Protein AF-A0A223ATK2-F1 (afdb_monomer)

Sequence (113 aa):
MYKTISSKFKIFIIVIILIISLIAIKKMIVDPLPVRDIKMNTVYICGSGTEYPDDDQSRYYIEFKDDKTYILMHDDTRRKEENYDEDGDGSRPIIDIYFGKYEEKMAIVYLDQ

Nearest PDB structures (foldseek):
  7oxx-assembly1_A  TM=5.325E-01  e=2.098E+00  Homo sapiens
  2z4h-assembly1_A  TM=6.680E-01  e=5.473E+00  Escherichia coli

Organism: NCBI:txid86332

Solvent-accessible surface area (backbone atoms only — not comparable to full-atom values): 7020 Å² total; per-residue (Å²): 135,87,78,80,76,52,70,69,59,54,52,52,52,52,52,51,52,51,55,54,49,53,51,51,53,51,46,65,72,65,48,72,72,80,83,87,73,90,58,66,78,39,79,44,78,43,24,94,66,97,52,64,54,55,85,54,39,41,37,36,38,39,29,40,40,92,86,40,33,34,42,40,35,41,39,43,61,42,41,54,75,78,72,40,37,75,84,71,75,73,50,65,75,43,75,49,79,45,79,50,74,65,78,93,74,93,75,89,78,82,76,87,128

Foldseek 3Di:
DPPPDDPVNVVVVVVVVVVVVVVVVCCVVQWDDPDPDDDAQDKDKDFPDNTRDDQQGWIWIKHQHPVQKMKIKIFNQSHDPCPACPVVPRGDGDIDIDIGGDDDDDDDDDDDD

Radius of gyration: 23.1 Å; Cα contacts (8 Å, |Δi|>4): 132; chains: 1; bounding box: 60×47×60 Å

pLDDT: mean 81.37, std 12.26, range [41.0, 97.31]

Structure (mmCIF, N/CA/C/O backbone):
data_AF-A0A223ATK2-F1
#
_entry.id   AF-A0A223ATK2-F1
#
loop_
_atom_site.group_PDB
_atom_site.id
_atom_site.type_symbol
_atom_site.label_atom_id
_atom_site.label_alt_id
_atom_site.label_comp_id
_atom_site.label_asym_id
_atom_site.label_entity_id
_atom_site.label_seq_id
_atom_site.pdbx_PDB_ins_code
_atom_site.Cartn_x
_atom_site.Cartn_y
_atom_site.Cartn_z
_atom_site.occupancy
_atom_site.B_iso_or_equiv
_atom_site.auth_seq_id
_atom_site.auth_comp_id
_atom_site.auth_asym_id
_atom_site.auth_atom_id
_atom_site.pdbx_PDB_model_num
ATOM 1 N N . MET A 1 1 ? -34.879 -8.264 44.038 1.00 41.00 1 MET A N 1
ATOM 2 C CA . MET A 1 1 ? -35.087 -6.804 44.168 1.00 41.00 1 MET A CA 1
ATOM 3 C C . MET A 1 1 ? -34.369 -6.127 43.002 1.00 41.00 1 MET A C 1
ATOM 5 O O . MET A 1 1 ? -33.147 -6.066 43.019 1.00 41.00 1 MET A O 1
ATOM 9 N N . TYR A 1 2 ? -35.080 -5.746 41.934 1.00 57.56 2 TYR A N 1
ATOM 10 C CA . TYR A 1 2 ? -34.441 -5.132 40.761 1.00 57.56 2 TYR A CA 1
ATOM 11 C C . TYR A 1 2 ? -34.143 -3.668 41.091 1.00 57.56 2 TYR A C 1
ATOM 13 O O . TYR A 1 2 ? -35.057 -2.878 41.316 1.00 57.56 2 TYR A O 1
ATOM 21 N N . LYS A 1 3 ? -32.862 -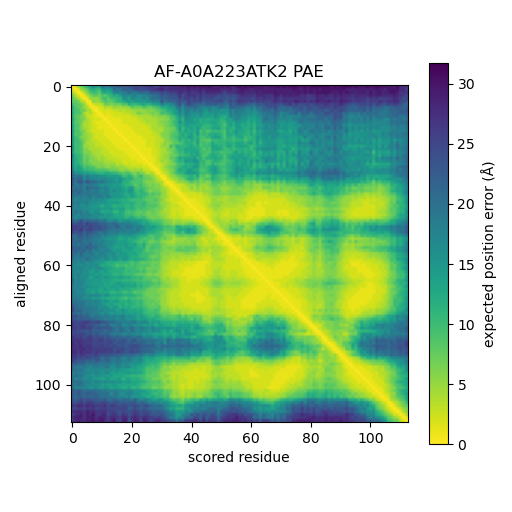3.323 41.224 1.00 59.59 3 LYS A N 1
ATOM 22 C CA . LYS A 1 3 ? -32.433 -1.981 41.622 1.00 59.59 3 LYS A CA 1
ATOM 23 C C . LYS A 1 3 ? -32.627 -1.049 40.424 1.00 59.59 3 LYS A C 1
ATOM 25 O O . LYS A 1 3 ? -31.927 -1.177 39.423 1.00 59.59 3 LYS A O 1
ATOM 30 N N . THR A 1 4 ? -33.605 -0.149 40.495 1.00 65.19 4 THR A N 1
ATOM 31 C CA . THR A 1 4 ? -33.908 0.790 39.409 1.00 65.19 4 THR A CA 1
ATOM 32 C C . THR A 1 4 ? -32.735 1.750 39.236 1.00 65.19 4 THR A C 1
ATOM 34 O O . THR A 1 4 ? -32.492 2.620 40.071 1.00 65.19 4 THR A O 1
ATOM 37 N N . ILE A 1 5 ? -31.963 1.558 38.169 1.00 65.38 5 ILE A N 1
ATOM 38 C CA . ILE A 1 5 ? -30.818 2.409 37.837 1.00 65.38 5 ILE A CA 1
ATOM 39 C C . ILE A 1 5 ? -31.330 3.831 37.584 1.00 65.38 5 ILE A C 1
ATOM 41 O O . ILE A 1 5 ? -32.250 4.028 36.783 1.00 65.38 5 ILE A O 1
ATOM 45 N N . SER A 1 6 ? -30.741 4.813 38.272 1.00 71.94 6 SER A N 1
ATOM 46 C CA . SER A 1 6 ? -31.131 6.220 38.148 1.00 71.94 6 SER A CA 1
ATOM 47 C C . SER A 1 6 ? -30.970 6.697 36.699 1.00 71.94 6 SER A C 1
ATOM 49 O O . SER A 1 6 ? -30.020 6.320 36.011 1.00 71.94 6 SER A O 1
ATOM 51 N N . SER A 1 7 ? -31.896 7.536 36.224 1.00 72.88 7 SER A N 1
ATOM 52 C CA . SER A 1 7 ? -31.896 8.040 34.840 1.00 72.88 7 SER A CA 1
ATOM 53 C C . SER A 1 7 ? -30.567 8.714 34.460 1.00 72.88 7 SER A C 1
ATOM 55 O O . SER A 1 7 ? -30.036 8.490 33.376 1.00 72.88 7 SER A O 1
ATOM 57 N N . LYS A 1 8 ? -29.947 9.436 35.405 1.00 75.75 8 LYS A N 1
ATOM 58 C CA . LYS A 1 8 ? -28.627 10.064 35.224 1.00 75.75 8 LYS A CA 1
ATOM 59 C C . LYS A 1 8 ? -27.515 9.037 34.995 1.00 75.75 8 LYS A C 1
ATOM 61 O O . LYS A 1 8 ? -26.626 9.263 34.184 1.00 75.75 8 LYS A O 1
ATOM 66 N N . PHE A 1 9 ? -27.591 7.892 35.672 1.00 80.31 9 PHE A N 1
ATOM 67 C CA . PHE A 1 9 ? -26.636 6.798 35.508 1.00 80.31 9 PHE A CA 1
ATOM 68 C C . PHE A 1 9 ? -26.799 6.098 34.150 1.00 80.31 9 PHE A C 1
ATOM 70 O O . PHE A 1 9 ? -25.810 5.725 33.528 1.00 80.31 9 PHE A O 1
ATOM 77 N N . LYS A 1 10 ? -28.037 5.975 33.647 1.00 83.75 10 LYS A N 1
ATOM 78 C CA . LYS A 1 10 ? -28.297 5.470 32.287 1.00 83.75 10 LYS A CA 1
ATOM 79 C C . LYS A 1 10 ? -27.711 6.399 31.222 1.00 83.75 10 LYS A C 1
ATOM 81 O O . LYS A 1 10 ? -27.050 5.920 30.309 1.00 83.75 10 LYS A O 1
ATOM 86 N N . ILE A 1 11 ? -27.902 7.712 31.373 1.00 87.56 11 ILE A N 1
ATOM 87 C CA . ILE A 1 11 ? -27.325 8.722 30.470 1.00 87.56 11 ILE A CA 1
ATOM 88 C C . ILE A 1 11 ? -25.793 8.645 30.487 1.00 87.56 11 ILE A C 1
ATOM 90 O O . ILE A 1 11 ? -25.172 8.649 29.430 1.00 87.56 11 ILE A O 1
ATOM 94 N N . PHE A 1 12 ? -25.184 8.499 31.665 1.00 89.31 12 PHE A N 1
ATOM 95 C CA . PHE A 1 12 ? -23.733 8.355 31.793 1.00 89.31 12 PHE A CA 1
ATOM 96 C C . PHE A 1 12 ? -23.186 7.127 31.044 1.00 89.31 12 PHE A C 1
ATOM 98 O O . PHE A 1 12 ? -22.212 7.242 30.304 1.00 89.31 12 PHE A O 1
ATOM 105 N N . ILE A 1 13 ? -23.851 5.972 31.163 1.00 90.19 13 ILE A N 1
ATOM 106 C CA . ILE A 1 13 ? -23.480 4.756 30.421 1.00 90.19 13 ILE A CA 1
ATOM 107 C C . ILE A 1 13 ? -23.600 4.976 28.906 1.00 90.19 13 ILE A C 1
ATOM 109 O O . ILE A 1 13 ? -22.703 4.584 28.164 1.00 90.19 13 ILE A O 1
ATOM 113 N N . ILE A 1 14 ? -24.668 5.636 28.443 1.00 92.56 14 ILE A N 1
ATOM 114 C CA . ILE A 1 14 ? -24.863 5.945 27.017 1.00 92.56 14 ILE A CA 1
ATOM 115 C C . ILE A 1 14 ? -23.716 6.813 26.487 1.00 92.56 14 ILE A C 1
ATOM 117 O O . ILE A 1 14 ? -23.185 6.523 25.418 1.00 92.56 14 ILE A O 1
ATOM 121 N N . VAL A 1 15 ? -23.296 7.833 27.240 1.00 94.12 15 VAL A N 1
ATOM 122 C CA . VAL A 1 15 ? -22.177 8.708 26.854 1.00 94.12 15 VAL A CA 1
ATOM 123 C C . VAL A 1 15 ? -20.865 7.926 26.759 1.00 94.12 15 VAL A C 1
ATOM 125 O O . VAL A 1 15 ? -20.132 8.098 25.788 1.00 94.12 15 VAL A O 1
ATOM 128 N N . ILE A 1 16 ? -20.584 7.025 27.707 1.00 93.88 16 ILE A N 1
ATOM 129 C CA . ILE A 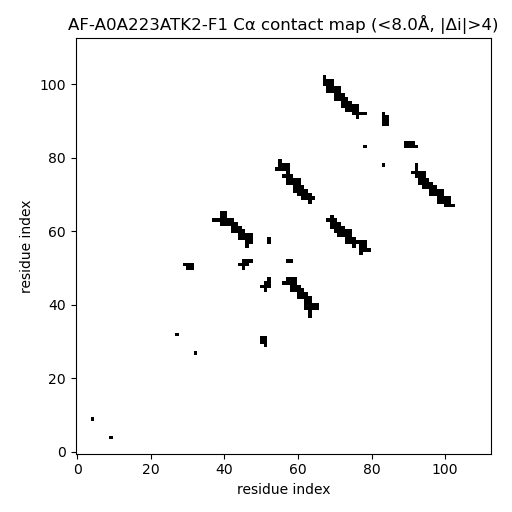1 16 ? -19.389 6.166 27.656 1.00 93.88 16 ILE A CA 1
ATOM 130 C C . ILE A 1 16 ? -19.401 5.278 26.409 1.00 93.88 16 ILE A C 1
ATOM 132 O O . ILE A 1 16 ? -18.397 5.207 25.703 1.00 93.88 16 ILE A O 1
ATOM 136 N N . ILE A 1 17 ? -20.532 4.631 26.112 1.00 94.25 17 ILE A N 1
ATOM 137 C CA . ILE A 1 17 ? -20.674 3.784 24.919 1.00 94.25 17 ILE A CA 1
ATOM 138 C C . ILE A 1 17 ? -20.429 4.609 23.650 1.00 94.25 17 ILE A C 1
ATOM 140 O O . ILE A 1 17 ? -19.706 4.162 22.763 1.00 94.25 17 ILE A O 1
ATOM 144 N N . LEU A 1 18 ? -20.965 5.831 23.590 1.00 95.06 18 LEU A N 1
ATOM 145 C CA . LEU A 1 18 ? -20.756 6.759 22.478 1.00 95.06 18 LEU A CA 1
ATOM 146 C C . LEU A 1 18 ? -19.272 7.097 22.286 1.00 95.06 18 LEU A C 1
ATOM 148 O O . LEU A 1 18 ? -18.757 6.973 21.176 1.00 95.06 18 LEU A O 1
ATOM 152 N N . ILE A 1 19 ? -18.562 7.446 23.360 1.00 94.31 19 ILE A N 1
ATOM 153 C CA . ILE A 1 19 ? -17.127 7.758 23.304 1.00 94.31 19 ILE A CA 1
ATOM 154 C C . ILE A 1 19 ? -16.319 6.540 22.833 1.00 94.31 19 ILE A C 1
ATOM 156 O O . ILE A 1 19 ? -15.502 6.667 21.923 1.00 94.31 19 ILE A O 1
ATOM 160 N N . ILE A 1 20 ? -16.573 5.354 23.396 1.00 92.50 20 ILE A N 1
ATOM 161 C CA . ILE A 1 20 ? -15.887 4.115 22.993 1.00 92.50 20 ILE A CA 1
ATOM 162 C C . ILE A 1 20 ? -16.159 3.804 21.517 1.00 92.50 20 ILE A C 1
ATOM 164 O O . ILE A 1 20 ? -15.234 3.456 20.785 1.00 92.50 20 ILE A O 1
ATOM 168 N N . SER A 1 21 ? -17.404 3.972 21.061 1.00 89.94 21 SER A N 1
ATOM 169 C CA . SER A 1 21 ? -17.771 3.734 19.663 1.00 89.94 21 SER A CA 1
ATOM 170 C C . SER A 1 21 ? -17.054 4.687 18.701 1.00 89.94 21 SER A C 1
ATOM 172 O O . SER A 1 21 ? -16.530 4.237 17.687 1.00 89.94 21 SER A O 1
ATOM 174 N N . LEU A 1 22 ? -16.931 5.972 19.052 1.00 89.69 22 LEU A N 1
ATOM 175 C CA . LEU A 1 22 ? -16.189 6.962 18.265 1.00 89.69 22 LEU A CA 1
ATOM 176 C C . LEU A 1 22 ? -14.701 6.610 18.162 1.00 89.69 22 LEU A C 1
ATOM 178 O O . LEU A 1 22 ? -14.126 6.686 17.077 1.00 89.69 22 LEU A O 1
ATOM 182 N N . ILE A 1 23 ? -14.089 6.188 19.272 1.00 86.94 23 ILE A N 1
ATOM 183 C CA . ILE A 1 23 ? -12.685 5.757 19.295 1.00 86.94 23 ILE A CA 1
ATOM 184 C C . ILE A 1 23 ? -12.493 4.512 18.419 1.00 86.94 23 ILE A C 1
ATOM 186 O O . ILE A 1 23 ? -11.557 4.471 17.624 1.00 86.94 23 ILE A O 1
ATOM 190 N N . ALA A 1 24 ? -13.384 3.522 18.523 1.00 83.75 24 ALA A N 1
ATOM 191 C CA . ALA A 1 24 ? -13.315 2.301 17.722 1.00 83.75 24 ALA A CA 1
ATOM 192 C C . ALA A 1 24 ? -13.467 2.584 16.218 1.00 83.75 24 ALA A C 1
ATOM 194 O O . ALA A 1 24 ? -12.689 2.064 15.424 1.00 83.75 24 ALA A O 1
ATOM 195 N N . ILE A 1 25 ? -14.413 3.450 15.832 1.00 82.38 25 ILE A N 1
ATOM 196 C CA . ILE A 1 25 ? -14.607 3.867 14.435 1.00 82.38 25 ILE A CA 1
ATOM 197 C C . ILE A 1 25 ? -13.361 4.584 13.914 1.00 82.38 25 ILE A C 1
ATOM 199 O O . ILE A 1 25 ? -12.871 4.239 12.842 1.00 82.38 25 ILE A O 1
ATOM 203 N N . LYS A 1 26 ? -12.808 5.537 14.681 1.00 80.50 26 LYS A N 1
ATOM 204 C CA . LYS A 1 26 ? -11.568 6.225 14.301 1.00 80.50 26 LYS A CA 1
ATOM 205 C C . LYS A 1 26 ? -10.441 5.218 14.085 1.00 80.50 26 LYS A C 1
ATOM 207 O O . LYS A 1 26 ? -9.773 5.278 13.064 1.00 80.50 26 LYS A O 1
ATOM 212 N N . LYS A 1 27 ? -10.275 4.265 15.003 1.00 73.25 27 LYS A N 1
ATOM 213 C CA . LYS A 1 27 ? -9.235 3.240 14.912 1.00 73.25 27 LYS A CA 1
ATOM 214 C C . LYS A 1 27 ? -9.415 2.328 13.695 1.00 73.25 27 LYS A C 1
ATOM 216 O O . LYS A 1 27 ? -8.447 2.051 13.015 1.00 73.25 27 LYS A O 1
ATOM 221 N N . MET A 1 28 ? -10.641 1.916 13.366 1.00 68.50 28 MET A N 1
ATOM 222 C CA . MET A 1 28 ? -10.906 1.095 12.173 1.00 68.50 28 MET A CA 1
ATOM 223 C C . MET A 1 28 ? -10.660 1.821 10.846 1.00 68.50 28 MET A C 1
ATOM 225 O O . MET A 1 28 ? -10.428 1.164 9.837 1.00 68.50 28 MET A O 1
ATOM 229 N N . ILE A 1 29 ? -10.785 3.149 10.829 1.00 67.31 29 ILE A N 1
ATOM 230 C CA . ILE A 1 29 ? -10.556 3.963 9.628 1.00 67.31 29 ILE A CA 1
ATOM 231 C C . ILE A 1 29 ? -9.072 4.320 9.486 1.00 6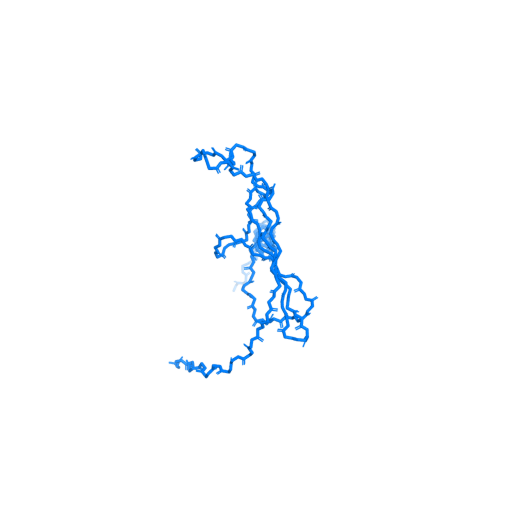7.31 29 ILE A C 1
ATOM 233 O O . ILE A 1 29 ? -8.577 4.405 8.368 1.00 67.31 29 ILE A O 1
ATOM 237 N N . VAL A 1 30 ? -8.391 4.563 10.607 1.00 64.19 30 VAL A N 1
ATOM 238 C CA . VAL A 1 30 ? -7.011 5.065 10.639 1.00 64.19 30 VAL A CA 1
ATOM 239 C C . VAL A 1 30 ? -5.989 3.928 10.667 1.00 64.19 30 VAL A C 1
ATOM 241 O O . VAL A 1 30 ? -4.977 4.025 9.981 1.00 64.19 30 VAL A O 1
ATOM 244 N N . ASP A 1 31 ? -6.253 2.840 11.397 1.00 66.81 31 ASP A N 1
ATOM 245 C CA . ASP A 1 31 ? -5.323 1.715 11.459 1.00 66.81 31 ASP A CA 1
ATOM 246 C C . ASP A 1 31 ? -5.565 0.782 10.264 1.00 66.81 31 ASP A C 1
ATOM 248 O O . ASP A 1 31 ? -6.673 0.253 10.096 1.00 66.81 31 ASP A O 1
ATOM 252 N N . PRO A 1 32 ? -4.542 0.522 9.439 1.00 63.78 32 PRO A N 1
ATOM 253 C CA . PRO A 1 32 ? -4.682 -0.358 8.299 1.00 63.78 32 PRO A CA 1
ATOM 254 C C . PRO A 1 32 ? -4.840 -1.785 8.818 1.00 63.78 32 PRO A C 1
ATOM 256 O O . PRO A 1 32 ? -3.957 -2.347 9.468 1.00 63.78 32 PRO A O 1
ATOM 259 N N . LEU A 1 33 ? -5.987 -2.399 8.540 1.00 68.50 33 LEU A N 1
ATOM 260 C CA . LEU A 1 33 ? -6.147 -3.823 8.799 1.00 68.50 33 LEU A CA 1
ATOM 261 C C . LEU A 1 33 ? -5.205 -4.611 7.875 1.00 68.50 33 LEU A C 1
ATOM 263 O O . LEU A 1 33 ? -5.072 -4.253 6.701 1.00 68.50 33 LEU A O 1
ATOM 267 N N . PRO A 1 34 ? -4.596 -5.712 8.356 1.00 72.12 34 PRO A N 1
ATOM 268 C CA . PRO A 1 34 ? -3.808 -6.588 7.503 1.00 72.12 34 PRO A CA 1
ATOM 269 C C . PRO A 1 34 ? -4.618 -7.024 6.281 1.00 72.12 34 PRO A C 1
ATOM 271 O O . PRO A 1 34 ? -5.773 -7.450 6.411 1.00 72.12 34 PRO A O 1
ATOM 274 N N . VAL A 1 35 ? -4.009 -6.941 5.098 1.00 75.75 35 VAL A N 1
ATOM 275 C CA . VAL A 1 35 ? -4.622 -7.431 3.862 1.00 75.75 35 VAL A CA 1
ATOM 276 C C . VAL A 1 35 ? -4.734 -8.949 3.964 1.00 75.75 35 VAL A C 1
ATOM 278 O O . VAL A 1 35 ? -3.728 -9.653 3.988 1.00 75.75 35 VAL A O 1
ATOM 281 N N . ARG A 1 36 ? -5.967 -9.450 4.073 1.00 78.38 36 ARG A N 1
ATOM 282 C CA . ARG A 1 36 ? -6.247 -10.893 4.153 1.00 78.38 36 ARG A CA 1
ATOM 283 C C . ARG A 1 36 ? -6.308 -11.547 2.781 1.00 78.38 36 ARG A C 1
ATOM 285 O O . ARG A 1 36 ? -5.830 -12.660 2.625 1.00 78.38 36 ARG A O 1
ATOM 292 N N . ASP A 1 37 ? -6.850 -10.819 1.810 1.00 85.12 37 ASP A N 1
ATOM 293 C CA . ASP A 1 37 ? -7.025 -11.273 0.437 1.00 85.12 37 ASP A CA 1
ATOM 294 C C . ASP A 1 37 ? -6.554 -10.181 -0.528 1.00 85.12 37 ASP A C 1
ATOM 296 O O . ASP A 1 37 ? -6.904 -9.003 -0.376 1.00 85.12 37 ASP A O 1
ATOM 300 N N . ILE A 1 38 ? -5.783 -10.581 -1.539 1.00 86.94 38 ILE A N 1
ATOM 301 C CA . ILE A 1 38 ? -5.384 -9.700 -2.638 1.00 86.94 38 ILE A CA 1
ATOM 302 C C . ILE A 1 38 ? -6.509 -9.689 -3.675 1.00 86.94 38 ILE A C 1
ATOM 304 O O . ILE A 1 38 ? -6.885 -10.718 -4.232 1.00 86.94 38 ILE A O 1
ATOM 308 N N . 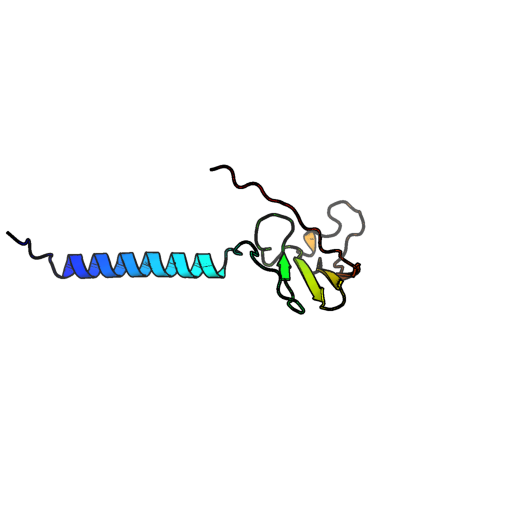LYS A 1 39 ? -7.045 -8.501 -3.937 1.00 92.19 39 LYS A N 1
ATOM 309 C CA . LYS A 1 39 ? -8.007 -8.201 -4.990 1.00 92.19 39 LYS A CA 1
ATOM 310 C C . LYS A 1 39 ? -7.232 -7.672 -6.185 1.00 92.19 39 LYS A C 1
ATOM 312 O O . LYS A 1 39 ? -6.494 -6.695 -6.066 1.00 92.19 39 LYS A O 1
ATOM 317 N N . MET A 1 40 ? -7.422 -8.310 -7.331 1.00 93.69 40 MET A N 1
ATOM 318 C CA . MET A 1 40 ? -6.811 -7.858 -8.577 1.00 93.69 40 MET A CA 1
ATOM 319 C C . MET A 1 40 ? -7.351 -6.483 -8.983 1.00 93.69 40 MET A C 1
ATOM 321 O O . MET A 1 40 ? -8.467 -6.099 -8.617 1.00 93.69 40 MET A O 1
ATOM 325 N N . ASN A 1 41 ? -6.532 -5.734 -9.719 1.00 93.69 41 ASN A N 1
ATOM 326 C CA . ASN A 1 41 ? -6.788 -4.383 -10.219 1.00 93.69 41 ASN A CA 1
ATOM 327 C C . ASN A 1 41 ? -7.195 -3.391 -9.112 1.00 93.69 41 ASN A C 1
ATOM 329 O O . ASN A 1 41 ? -7.963 -2.455 -9.334 1.00 93.69 41 ASN A O 1
ATOM 333 N N . THR A 1 42 ? -6.712 -3.626 -7.889 1.00 94.12 42 THR A N 1
ATOM 334 C CA . THR A 1 42 ? -6.885 -2.740 -6.735 1.00 94.12 42 THR A CA 1
ATOM 335 C C . THR A 1 42 ? -5.526 -2.176 -6.348 1.00 94.12 42 THR A C 1
ATOM 337 O O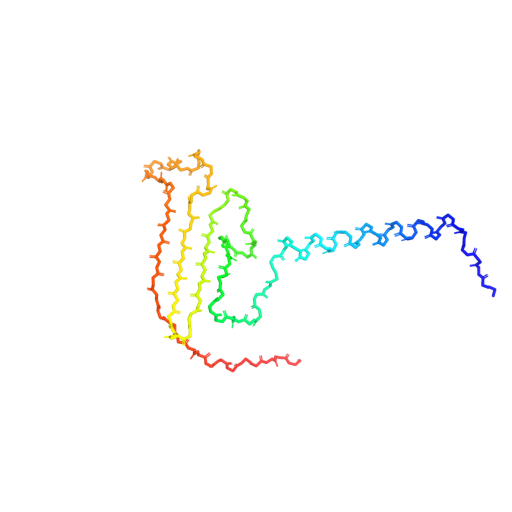 . THR A 1 42 ? -4.560 -2.926 -6.215 1.00 94.12 42 THR A O 1
ATOM 340 N N . VAL A 1 43 ? -5.460 -0.858 -6.149 1.00 93.06 43 VAL A N 1
ATOM 341 C CA . VAL A 1 43 ? -4.255 -0.188 -5.651 1.00 93.06 43 VAL A CA 1
ATOM 342 C C . VAL A 1 43 ? -4.233 -0.271 -4.129 1.00 93.06 43 VAL A C 1
ATOM 344 O O . VAL A 1 43 ? -5.122 0.246 -3.451 1.00 93.06 43 VAL A O 1
ATOM 347 N N . TYR A 1 44 ? -3.200 -0.911 -3.600 1.00 90.44 44 TYR A N 1
ATOM 348 C CA . TYR A 1 44 ? -2.902 -0.979 -2.177 1.00 90.44 44 TYR A CA 1
ATOM 349 C C . TYR A 1 44 ? -1.866 0.075 -1.813 1.00 90.44 44 TYR A C 1
ATOM 351 O O . TYR A 1 44 ? -0.939 0.304 -2.582 1.00 90.44 44 TYR A O 1
ATOM 359 N N . ILE A 1 45 ? -2.013 0.687 -0.638 1.00 88.44 45 ILE A N 1
ATOM 360 C CA . ILE A 1 45 ? -1.090 1.697 -0.108 1.00 88.44 45 ILE A CA 1
ATOM 361 C C . ILE A 1 45 ? -0.391 1.112 1.116 1.00 88.44 45 ILE A C 1
ATOM 363 O O . ILE A 1 45 ? -1.052 0.550 1.991 1.00 88.44 45 ILE A O 1
ATOM 367 N N . CYS A 1 46 ? 0.924 1.271 1.201 1.00 81.19 46 CYS A N 1
ATOM 368 C CA . CYS A 1 46 ? 1.708 0.940 2.386 1.00 81.19 46 CYS A CA 1
ATOM 369 C C . CYS A 1 46 ? 2.796 1.987 2.652 1.00 81.19 46 CYS A C 1
ATOM 371 O O . CYS A 1 46 ? 3.220 2.714 1.756 1.00 81.19 46 CYS A O 1
ATOM 373 N N . GLY A 1 47 ? 3.208 2.096 3.913 1.00 76.38 47 GLY A N 1
ATOM 374 C CA . GLY A 1 47 ? 4.329 2.930 4.340 1.00 76.38 47 GLY A CA 1
ATOM 375 C C . GLY A 1 47 ? 5.611 2.112 4.462 1.00 76.38 47 GLY A C 1
ATOM 376 O O . GLY A 1 47 ? 5.629 0.907 4.198 1.00 76.38 47 GLY A O 1
ATOM 377 N N . SER A 1 48 ? 6.692 2.751 4.906 1.00 65.69 48 SER A N 1
ATOM 378 C CA . SER A 1 48 ? 7.923 2.055 5.285 1.00 65.69 48 SER A CA 1
ATOM 379 C C . SER A 1 48 ? 7.762 1.375 6.656 1.00 65.69 48 SER A C 1
ATOM 381 O O . SER A 1 48 ? 8.198 1.905 7.675 1.00 65.69 48 SER A O 1
ATOM 383 N N . GLY A 1 49 ? 7.105 0.215 6.716 1.00 67.94 49 GLY A N 1
ATOM 384 C CA . GLY A 1 49 ? 6.952 -0.533 7.968 1.00 67.94 49 GLY A CA 1
ATOM 385 C C . GLY A 1 49 ? 5.618 -1.257 8.104 1.00 67.94 49 GLY A C 1
ATOM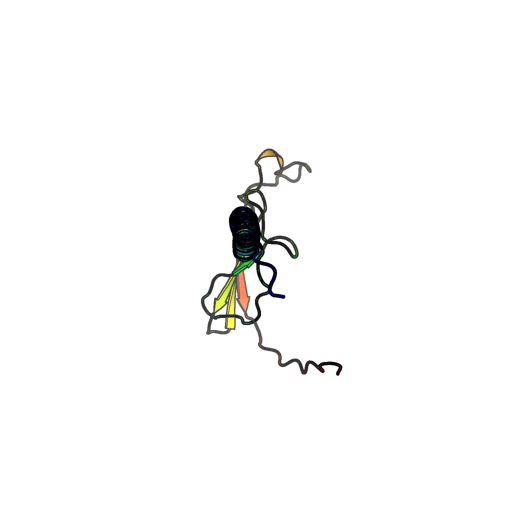 386 O O . GLY A 1 49 ? 4.995 -1.640 7.117 1.00 67.94 49 GLY A O 1
ATOM 387 N N . THR A 1 50 ? 5.200 -1.479 9.351 1.00 67.06 50 THR A N 1
ATOM 388 C CA . THR A 1 50 ? 3.950 -2.180 9.692 1.00 67.06 50 THR A CA 1
ATOM 389 C C . THR A 1 50 ? 2.745 -1.251 9.837 1.00 67.06 50 THR A C 1
ATOM 391 O O . THR A 1 50 ? 1.633 -1.733 10.037 1.00 67.06 50 THR A O 1
ATOM 394 N N . GLU A 1 51 ? 2.958 0.062 9.771 1.00 72.19 51 GLU A N 1
ATOM 395 C CA . GLU A 1 51 ? 1.941 1.087 10.011 1.00 72.19 51 GLU A CA 1
ATOM 396 C C . GLU A 1 51 ? 1.551 1.805 8.714 1.00 72.19 51 GLU A C 1
ATOM 398 O O . GLU A 1 51 ? 2.259 1.749 7.702 1.00 72.19 51 GLU A O 1
ATOM 403 N N . TYR A 1 52 ? 0.384 2.453 8.732 1.00 76.62 52 TYR A N 1
ATOM 404 C CA . TYR A 1 52 ? -0.034 3.294 7.616 1.00 76.62 52 TYR A CA 1
ATOM 405 C C . TYR A 1 52 ? 0.846 4.545 7.585 1.00 76.62 5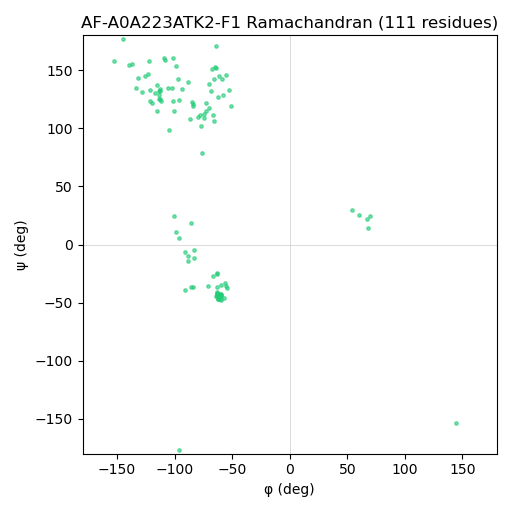2 TYR A C 1
ATOM 407 O O . TYR A 1 52 ? 1.108 5.101 8.648 1.00 76.62 52 TYR A O 1
ATOM 415 N N . PRO A 1 53 ? 1.295 4.997 6.404 1.00 79.94 53 PRO A N 1
ATOM 416 C CA . PRO A 1 53 ? 2.182 6.144 6.326 1.00 79.94 53 PRO A CA 1
ATOM 417 C C . PRO A 1 53 ? 1.452 7.425 6.733 1.00 79.94 53 PRO A C 1
ATOM 419 O O . PRO A 1 53 ? 0.366 7.718 6.212 1.00 79.94 53 PRO A O 1
ATOM 422 N N . ASP A 1 54 ? 2.092 8.201 7.607 1.00 80.88 54 ASP A N 1
ATOM 423 C CA . ASP A 1 54 ? 1.659 9.547 7.979 1.00 80.88 54 ASP A CA 1
ATOM 424 C C . ASP A 1 54 ? 1.710 10.510 6.776 1.00 80.88 54 ASP A C 1
ATOM 426 O O . ASP A 1 54 ? 2.190 10.189 5.681 1.00 80.88 54 ASP A O 1
ATOM 430 N N . ASP A 1 55 ? 1.163 11.713 6.950 1.00 80.50 55 ASP A N 1
ATOM 431 C CA . ASP A 1 55 ? 1.006 12.683 5.864 1.00 80.50 55 ASP A CA 1
ATOM 432 C C . ASP A 1 55 ? 2.332 13.097 5.210 1.00 80.50 55 ASP A C 1
ATOM 434 O O . ASP A 1 55 ? 2.363 13.262 3.984 1.00 80.50 55 ASP A O 1
ATOM 438 N N . ASP A 1 56 ? 3.403 13.184 6.001 1.00 79.94 56 ASP A N 1
ATOM 439 C CA . ASP A 1 56 ? 4.755 13.601 5.618 1.00 79.94 56 ASP A CA 1
ATOM 440 C C . ASP A 1 56 ? 5.726 12.431 5.371 1.00 79.94 56 ASP A C 1
ATOM 442 O O . ASP A 1 56 ? 6.931 12.633 5.211 1.00 79.94 56 ASP A O 1
ATOM 446 N N . GLN A 1 57 ? 5.214 11.201 5.315 1.00 83.75 57 GLN A N 1
ATOM 447 C CA . GLN A 1 57 ? 6.003 10.007 5.027 1.00 83.75 57 GLN A CA 1
ATOM 448 C C . GLN A 1 57 ? 5.879 9.581 3.562 1.00 83.75 57 GLN A C 1
ATOM 450 O O . GLN A 1 57 ? 4.872 9.830 2.886 1.00 83.75 57 GLN A O 1
ATOM 455 N N . SER A 1 58 ? 6.916 8.896 3.073 1.00 86.25 58 SER A N 1
ATOM 456 C CA . SER A 1 58 ? 6.888 8.285 1.747 1.00 86.25 58 SER A CA 1
ATOM 457 C C . SER A 1 58 ? 5.879 7.140 1.697 1.00 86.25 58 SER A C 1
ATOM 459 O O . SER A 1 58 ? 5.572 6.496 2.707 1.00 86.25 58 SER A O 1
ATOM 461 N N . ARG A 1 59 ? 5.323 6.897 0.508 1.00 89.06 59 ARG A N 1
ATOM 462 C CA . ARG A 1 59 ? 4.299 5.869 0.299 1.00 89.06 59 ARG A CA 1
ATOM 463 C C . ARG A 1 59 ? 4.710 4.915 -0.800 1.00 89.06 59 ARG A C 1
ATOM 465 O O . ARG A 1 59 ? 5.278 5.310 -1.812 1.00 89.06 59 ARG A O 1
ATOM 472 N N . TYR A 1 60 ? 4.337 3.663 -0.620 1.00 91.31 60 TYR A N 1
ATOM 473 C CA . TYR A 1 60 ? 4.346 2.664 -1.665 1.00 91.31 60 TYR A CA 1
ATOM 474 C C . TYR A 1 60 ? 2.913 2.394 -2.108 1.00 91.31 60 TYR A C 1
ATOM 476 O O . TYR A 1 60 ? 2.015 2.227 -1.282 1.00 91.31 60 TYR A O 1
ATOM 484 N N . TYR A 1 61 ? 2.711 2.334 -3.418 1.00 92.69 61 TYR A N 1
ATOM 485 C CA . TYR A 1 61 ? 1.463 1.909 -4.034 1.00 92.69 61 TYR A CA 1
ATOM 486 C C . TYR A 1 61 ? 1.733 0.652 -4.839 1.00 92.69 61 TYR A C 1
ATOM 488 O O . TYR A 1 61 ? 2.656 0.641 -5.648 1.00 92.69 61 TYR A O 1
ATOM 496 N N . ILE A 1 62 ? 0.937 -0.393 -4.656 1.00 94.38 62 ILE A N 1
ATOM 497 C CA . ILE A 1 62 ? 1.058 -1.615 -5.448 1.00 94.38 62 ILE A CA 1
ATOM 498 C C . ILE A 1 62 ? -0.286 -2.019 -6.040 1.00 94.38 62 ILE A C 1
ATOM 500 O O . ILE A 1 62 ? -1.298 -2.070 -5.345 1.00 94.38 62 ILE A O 1
ATOM 504 N N . GLU A 1 63 ? -0.291 -2.312 -7.335 1.00 96.50 63 GLU A N 1
ATOM 505 C CA . GLU A 1 63 ? -1.438 -2.848 -8.061 1.00 96.50 63 GLU A CA 1
ATOM 506 C C . GLU A 1 63 ? -1.060 -4.206 -8.650 1.00 96.50 63 GLU A C 1
ATOM 508 O O . GLU A 1 63 ? -0.119 -4.297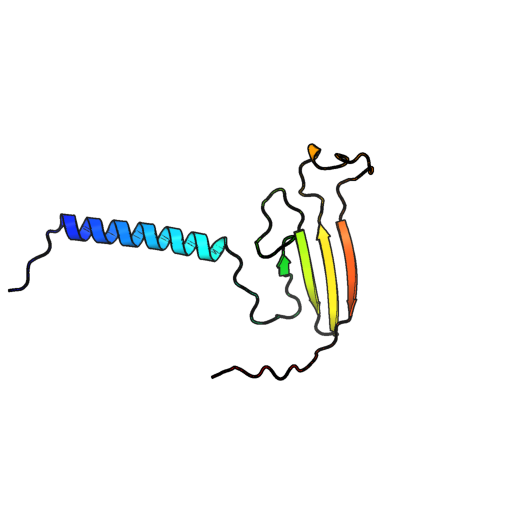 -9.439 1.00 96.50 63 GLU A O 1
ATOM 513 N N . PHE A 1 64 ? -1.803 -5.251 -8.288 1.00 95.44 64 PHE A N 1
ATOM 514 C CA . PHE A 1 64 ? -1.688 -6.576 -8.899 1.00 95.44 64 PHE A CA 1
ATOM 515 C C . PHE A 1 64 ? -2.704 -6.714 -10.026 1.00 95.44 64 PHE A C 1
ATOM 517 O O . PHE A 1 64 ? -3.873 -6.388 -9.834 1.00 95.44 64 PHE A O 1
ATOM 524 N N . LYS A 1 65 ? -2.277 -7.222 -11.179 1.00 95.38 65 LYS A N 1
ATOM 525 C CA . LYS A 1 65 ? -3.117 -7.390 -12.368 1.00 95.38 65 LYS A CA 1
ATOM 526 C C . LYS A 1 65 ? -3.442 -8.854 -12.629 1.00 95.38 65 LYS A C 1
ATOM 528 O O . LYS A 1 65 ? -2.716 -9.758 -12.202 1.00 95.38 65 LYS A O 1
ATOM 533 N N . ASP A 1 66 ? -4.517 -9.068 -13.383 1.00 94.56 66 ASP A N 1
ATOM 534 C CA . ASP A 1 66 ? -5.005 -10.404 -13.752 1.00 94.56 66 ASP A CA 1
ATOM 535 C C . ASP A 1 66 ? -4.002 -11.201 -14.606 1.00 94.56 66 ASP A C 1
ATOM 537 O O . ASP A 1 66 ? -3.995 -12.429 -14.594 1.00 94.56 66 ASP A O 1
ATOM 541 N N . ASP A 1 67 ? -3.115 -10.519 -15.332 1.00 95.31 67 ASP A N 1
ATOM 542 C CA . ASP A 1 67 ? -2.097 -11.122 -16.202 1.00 95.31 67 ASP A CA 1
ATOM 543 C C . ASP A 1 67 ? -0.797 -11.504 -15.466 1.00 95.31 67 ASP A C 1
ATOM 545 O O . ASP A 1 67 ? 0.249 -11.707 -16.091 1.00 95.31 67 ASP A O 1
ATOM 549 N N . LYS A 1 68 ? -0.859 -11.617 -14.133 1.00 94.00 68 LYS A N 1
ATOM 550 C CA . LYS A 1 68 ? 0.280 -11.895 -13.244 1.00 94.00 68 LYS A CA 1
ATOM 551 C C . LYS A 1 68 ? 1.384 -10.840 -13.304 1.00 94.00 68 LYS A C 1
ATOM 553 O O . LYS A 1 68 ? 2.544 -11.126 -12.993 1.00 94.00 68 LYS A O 1
ATOM 558 N N . THR A 1 69 ? 1.039 -9.614 -13.687 1.00 97.00 69 THR A N 1
ATOM 559 C CA . THR A 1 69 ? 1.926 -8.457 -13.559 1.00 97.00 69 THR A CA 1
ATOM 560 C C . THR A 1 69 ? 1.559 -7.597 -12.358 1.00 97.00 69 THR A C 1
ATOM 562 O O . THR A 1 69 ? 0.457 -7.689 -11.816 1.00 97.00 69 THR A O 1
ATOM 565 N N . TYR A 1 70 ? 2.497 -6.772 -11.906 1.00 96.75 70 TYR A N 1
ATOM 566 C CA . TYR A 1 70 ? 2.219 -5.748 -10.910 1.00 96.75 70 TYR A CA 1
ATOM 567 C C . TYR A 1 70 ? 2.903 -4.432 -11.269 1.00 96.75 70 TYR A C 1
ATOM 569 O O . TYR A 1 70 ? 3.922 -4.410 -11.968 1.00 96.75 70 TYR A O 1
ATOM 577 N N . ILE A 1 71 ? 2.334 -3.342 -10.763 1.00 97.31 71 ILE A N 1
ATOM 578 C CA . ILE A 1 71 ? 2.946 -2.014 -10.761 1.00 97.31 71 ILE A CA 1
ATOM 579 C C . ILE A 1 71 ? 3.221 -1.660 -9.306 1.00 97.31 71 ILE A C 1
ATOM 581 O O . ILE A 1 71 ? 2.303 -1.703 -8.493 1.00 97.31 71 ILE A O 1
ATOM 585 N N . LEU A 1 72 ? 4.467 -1.329 -8.983 1.00 96.06 72 LEU A N 1
ATOM 586 C CA . LEU A 1 72 ? 4.859 -0.774 -7.691 1.00 96.06 72 LEU A CA 1
ATOM 587 C C . LEU A 1 72 ? 5.317 0.663 -7.922 1.00 96.06 72 LEU A C 1
ATOM 589 O O . LEU A 1 72 ? 6.206 0.899 -8.732 1.00 96.06 72 LEU A O 1
ATOM 593 N N . MET A 1 73 ? 4.733 1.612 -7.210 1.00 95.25 73 MET A N 1
ATOM 594 C CA . MET A 1 73 ? 5.158 3.003 -7.205 1.00 95.25 73 MET A CA 1
ATOM 595 C C . MET A 1 73 ? 5.702 3.350 -5.826 1.00 95.25 73 MET A C 1
ATOM 597 O O . MET A 1 73 ? 5.021 3.121 -4.830 1.00 95.25 73 MET A O 1
ATOM 601 N N . HIS A 1 74 ? 6.897 3.922 -5.781 1.00 92.56 74 HIS A N 1
ATOM 602 C CA . HIS A 1 74 ? 7.431 4.590 -4.603 1.00 92.56 74 HIS A CA 1
ATOM 603 C C . HIS A 1 74 ? 7.255 6.098 -4.793 1.00 92.56 74 HIS A C 1
ATOM 605 O O . HIS A 1 74 ? 7.820 6.673 -5.718 1.00 92.56 74 HIS A O 1
ATOM 611 N N . ASP A 1 75 ? 6.429 6.715 -3.955 1.00 91.00 75 ASP A N 1
ATOM 612 C CA . ASP A 1 75 ? 6.185 8.156 -3.911 1.00 91.00 75 ASP A CA 1
ATOM 613 C C . ASP A 1 75 ? 6.902 8.735 -2.695 1.00 91.00 75 ASP A C 1
ATOM 615 O O . ASP A 1 75 ? 6.406 8.676 -1.563 1.00 91.00 75 ASP A O 1
ATOM 619 N N . ASP A 1 76 ? 8.078 9.295 -2.951 1.00 87.81 76 ASP A N 1
ATOM 620 C CA . ASP A 1 76 ? 8.880 9.993 -1.960 1.00 87.81 76 ASP A CA 1
ATOM 621 C C . ASP A 1 76 ? 8.730 11.508 -2.081 1.00 87.81 76 ASP A C 1
ATOM 623 O O . ASP A 1 76 ? 9.638 12.239 -1.729 1.00 87.81 76 ASP A O 1
ATOM 627 N N . THR A 1 77 ? 7.619 12.013 -2.628 1.00 86.50 77 THR A N 1
ATOM 628 C CA . THR A 1 77 ? 7.419 13.467 -2.798 1.00 86.50 77 THR A CA 1
ATOM 629 C C . THR A 1 77 ? 6.787 14.145 -1.590 1.00 86.50 77 THR A C 1
ATOM 631 O O . THR A 1 77 ? 6.708 15.370 -1.520 1.00 86.50 77 THR A O 1
ATOM 634 N N . ARG A 1 78 ? 6.312 13.343 -0.636 1.00 80.00 78 ARG A N 1
ATOM 635 C CA . ARG A 1 78 ? 5.513 13.776 0.516 1.00 80.00 78 ARG A CA 1
ATOM 636 C C . ARG A 1 78 ? 6.360 14.180 1.718 1.00 80.00 78 ARG A C 1
ATOM 638 O O . ARG A 1 78 ? 5.821 14.795 2.634 1.00 80.00 78 ARG A O 1
ATOM 645 N N . ARG A 1 79 ? 7.654 13.844 1.729 1.00 76.38 79 ARG A N 1
ATOM 646 C CA . ARG A 1 79 ? 8.552 14.255 2.811 1.00 76.38 79 ARG A CA 1
ATOM 647 C C . ARG A 1 79 ? 8.693 15.767 2.830 1.00 76.38 79 ARG A C 1
ATOM 649 O O . ARG A 1 79 ? 8.566 16.432 1.799 1.00 76.38 79 ARG A O 1
ATOM 656 N N . LYS A 1 80 ? 8.962 16.308 4.016 1.00 73.38 80 LYS A N 1
ATOM 657 C CA . LYS A 1 80 ? 9.275 17.727 4.165 1.00 73.38 80 LYS A CA 1
ATOM 658 C C . LYS A 1 80 ? 10.535 18.065 3.378 1.00 73.38 80 LYS A C 1
ATOM 660 O O . LYS A 1 80 ? 11.453 17.256 3.325 1.00 73.38 80 LYS A O 1
ATOM 665 N N . GLU A 1 81 ? 10.573 19.268 2.812 1.00 71.25 81 GLU A N 1
ATOM 666 C CA . GLU A 1 81 ? 11.708 19.740 2.009 1.00 71.25 81 GLU A CA 1
ATOM 667 C C . GLU A 1 81 ? 13.036 19.657 2.783 1.00 71.25 81 GLU A C 1
ATOM 669 O O . GLU A 1 81 ? 14.053 19.279 2.219 1.00 71.25 81 GLU A O 1
ATOM 674 N N . GLU A 1 82 ? 12.985 19.920 4.093 1.00 69.88 82 GLU A N 1
ATOM 675 C CA . GLU A 1 82 ? 14.122 19.831 5.021 1.00 69.88 82 GLU A CA 1
ATOM 676 C C . GLU A 1 82 ? 14.706 18.420 5.169 1.00 69.88 82 GLU A C 1
ATOM 678 O O . GLU A 1 82 ? 15.884 18.305 5.474 1.00 69.88 82 GLU A O 1
ATOM 683 N N . ASN A 1 83 ? 13.915 17.372 4.908 1.00 71.88 83 ASN A N 1
ATOM 684 C CA . ASN A 1 83 ? 14.350 15.979 5.030 1.00 71.88 83 ASN A CA 1
ATOM 685 C C . ASN A 1 83 ? 15.101 15.483 3.781 1.00 71.88 83 ASN A C 1
ATOM 687 O O . ASN A 1 83 ? 15.632 14.372 3.786 1.00 71.88 83 ASN A O 1
ATOM 691 N N . TYR A 1 84 ? 15.078 16.236 2.677 1.00 73.19 84 TYR A N 1
ATOM 692 C CA . TYR A 1 84 ? 15.877 15.900 1.503 1.00 73.19 84 TYR A CA 1
ATOM 693 C C . TYR A 1 84 ? 17.252 16.552 1.635 1.00 73.19 84 TYR A C 1
ATOM 695 O O . TYR A 1 84 ? 17.354 17.700 2.055 1.00 73.19 84 TYR A O 1
ATOM 703 N N . ASP A 1 85 ? 18.300 15.829 1.236 1.00 70.81 85 ASP A N 1
ATOM 704 C CA . ASP A 1 85 ? 19.689 16.308 1.254 1.00 70.81 85 ASP A CA 1
ATOM 705 C C . ASP A 1 85 ? 20.272 16.525 2.672 1.00 70.81 85 ASP A C 1
ATOM 707 O O . ASP A 1 85 ? 21.342 17.116 2.813 1.00 70.81 85 ASP A O 1
ATOM 711 N N . GLU A 1 86 ? 19.624 16.004 3.731 1.00 67.44 86 GLU A N 1
ATOM 712 C CA . GLU A 1 86 ? 20.156 16.046 5.111 1.00 67.44 86 GLU A CA 1
ATOM 713 C C . GLU A 1 86 ? 21.549 15.402 5.216 1.00 67.44 86 GLU A C 1
ATOM 715 O O . GLU A 1 86 ? 22.400 15.872 5.974 1.00 67.44 86 GLU A O 1
ATOM 720 N N . ASP A 1 87 ? 21.807 14.375 4.401 1.00 73.56 87 ASP A N 1
ATOM 721 C CA . ASP A 1 87 ? 23.084 13.659 4.341 1.00 73.56 87 ASP A CA 1
ATOM 722 C C . ASP A 1 87 ? 24.022 14.165 3.220 1.00 73.56 87 ASP A C 1
ATOM 724 O O . ASP A 1 87 ? 25.089 13.587 2.991 1.00 73.56 87 ASP A O 1
ATOM 728 N N . GLY A 1 88 ? 23.660 15.245 2.511 1.00 64.38 88 GLY A N 1
ATOM 729 C CA . GLY A 1 88 ? 24.437 15.786 1.386 1.00 64.38 88 GLY A CA 1
ATOM 730 C C . GLY A 1 88 ? 24.485 14.865 0.159 1.00 64.38 88 GLY A C 1
ATOM 731 O O . GLY A 1 88 ? 25.422 14.936 -0.643 1.00 64.38 88 GLY A O 1
ATOM 732 N N . ASP A 1 89 ? 23.520 13.952 0.041 1.00 71.38 89 ASP A N 1
ATOM 733 C CA . ASP A 1 89 ? 23.409 12.961 -1.030 1.00 71.38 89 ASP A CA 1
ATOM 734 C C . ASP A 1 89 ? 22.737 13.513 -2.304 1.00 71.38 89 ASP A C 1
ATOM 736 O O . ASP A 1 89 ? 22.672 12.825 -3.328 1.00 71.38 89 ASP A O 1
ATOM 740 N N . GLY A 1 90 ? 22.256 14.760 -2.269 1.00 68.31 90 GLY A N 1
ATOM 741 C CA . GLY A 1 90 ? 21.472 15.376 -3.331 1.00 68.31 90 GLY A CA 1
ATOM 742 C C . GLY A 1 90 ? 20.071 14.778 -3.465 1.00 68.31 90 GLY A C 1
ATOM 743 O O . GLY A 1 90 ? 19.505 14.806 -4.568 1.00 68.31 90 GLY A O 1
ATOM 744 N N . SER A 1 91 ? 19.530 14.195 -2.388 1.00 70.62 91 SER A N 1
ATOM 745 C CA . SER A 1 91 ? 18.171 13.663 -2.351 1.00 70.62 91 SER A CA 1
ATOM 746 C C . SER A 1 91 ? 17.160 14.734 -2.740 1.00 70.62 91 SER A C 1
ATOM 748 O O . SER A 1 91 ? 17.326 15.928 -2.502 1.00 70.62 91 SER A O 1
ATOM 750 N N . ARG A 1 92 ? 16.096 14.298 -3.405 1.00 78.88 92 ARG A N 1
ATOM 751 C CA . ARG A 1 92 ? 15.042 15.161 -3.939 1.00 78.88 92 ARG A CA 1
ATOM 752 C C . ARG A 1 92 ? 13.735 14.380 -4.015 1.00 78.88 92 ARG A C 1
ATOM 754 O O . ARG A 1 92 ? 13.792 13.156 -4.122 1.00 78.88 92 ARG A O 1
ATOM 761 N N . PRO A 1 93 ? 12.581 15.068 -4.035 1.00 83.50 93 PRO A N 1
ATOM 762 C CA . PRO A 1 93 ? 11.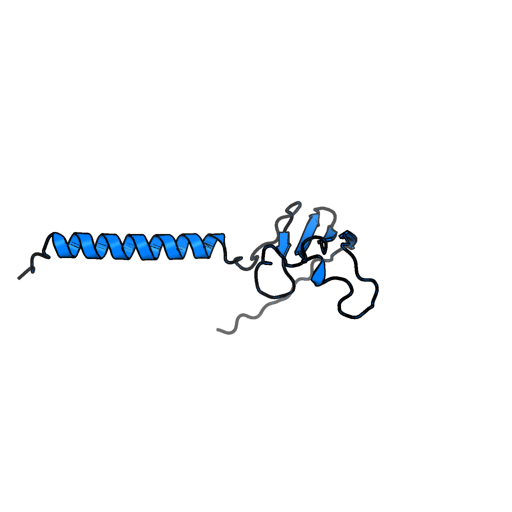290 14.441 -4.290 1.00 83.50 93 PRO A CA 1
ATOM 763 C C . PRO A 1 93 ? 11.336 13.581 -5.559 1.00 83.50 93 PRO A C 1
ATOM 765 O O . PRO A 1 93 ? 11.597 14.095 -6.652 1.00 83.50 93 PRO A O 1
ATOM 768 N N . ILE A 1 94 ? 11.086 12.278 -5.424 1.00 88.50 94 ILE A N 1
ATOM 769 C CA . ILE A 1 94 ? 11.114 11.319 -6.535 1.00 88.50 94 ILE A CA 1
ATOM 770 C C . ILE A 1 94 ? 9.852 10.458 -6.504 1.00 88.50 94 ILE A C 1
ATOM 772 O O . ILE A 1 94 ? 9.348 10.085 -5.445 1.00 88.50 94 ILE A O 1
ATOM 776 N N . ILE A 1 95 ? 9.350 10.146 -7.699 1.00 91.38 95 ILE A N 1
ATOM 777 C CA . ILE A 1 95 ? 8.386 9.071 -7.910 1.00 91.38 95 ILE A CA 1
ATOM 778 C C . ILE A 1 95 ? 9.067 8.022 -8.780 1.00 91.38 95 ILE A C 1
ATOM 780 O O . ILE A 1 95 ? 9.353 8.284 -9.950 1.00 91.38 95 ILE A O 1
ATOM 784 N N . ASP A 1 96 ? 9.280 6.835 -8.223 1.00 93.75 96 ASP A N 1
ATOM 785 C CA . ASP A 1 96 ? 9.791 5.684 -8.960 1.00 93.75 96 ASP A CA 1
ATOM 786 C C . ASP A 1 96 ? 8.648 4.727 -9.283 1.00 93.75 96 ASP A C 1
ATOM 788 O O . ASP A 1 96 ? 7.824 4.411 -8.425 1.00 93.75 96 ASP A O 1
ATOM 792 N N . ILE A 1 97 ? 8.597 4.245 -10.525 1.00 96.19 97 ILE A N 1
ATOM 793 C CA . ILE A 1 97 ? 7.585 3.287 -10.978 1.00 96.19 97 ILE A CA 1
ATOM 794 C C . ILE A 1 97 ? 8.287 2.036 -11.489 1.00 96.19 97 ILE A C 1
ATOM 796 O O . ILE A 1 97 ? 9.094 2.084 -12.418 1.00 96.19 97 ILE A O 1
ATOM 800 N N . TYR A 1 98 ? 7.922 0.901 -10.910 1.00 96.06 98 TYR A N 1
ATOM 801 C CA . TYR A 1 98 ? 8.442 -0.413 -11.236 1.00 96.06 98 TYR A CA 1
ATOM 802 C C . TYR A 1 98 ? 7.334 -1.282 -11.819 1.00 96.06 98 TYR A C 1
ATOM 804 O O . TYR A 1 98 ? 6.219 -1.335 -11.299 1.00 96.06 98 TYR A O 1
ATOM 812 N N . PHE A 1 99 ? 7.672 -2.010 -12.877 1.00 96.94 99 PHE A N 1
ATOM 813 C CA . PHE A 1 99 ? 6.805 -3.002 -13.501 1.00 96.94 99 PHE A CA 1
ATOM 814 C C . PHE A 1 99 ? 7.413 -4.380 -13.283 1.00 96.94 99 PHE A C 1
ATOM 816 O O . PHE A 1 99 ? 8.604 -4.580 -13.531 1.00 96.94 99 PHE A O 1
ATOM 823 N N . GLY A 1 100 ? 6.605 -5.335 -12.837 1.00 96.19 100 GLY A N 1
ATOM 824 C CA . GLY A 1 100 ? 7.083 -6.678 -12.536 1.00 96.19 100 GLY A CA 1
ATOM 825 C C . GLY A 1 100 ? 6.070 -7.763 -12.858 1.00 96.19 100 GLY A C 1
ATOM 826 O O . GLY A 1 100 ? 4.946 -7.497 -13.283 1.00 96.19 100 GLY A O 1
ATOM 827 N N . LYS A 1 101 ? 6.498 -9.009 -12.662 1.00 96.38 101 LYS A N 1
ATOM 828 C CA . LYS A 1 101 ? 5.655 -10.205 -12.734 1.00 96.38 101 LYS A CA 1
ATOM 829 C C . LYS A 1 101 ? 5.737 -10.955 -11.416 1.00 96.38 101 LYS A C 1
ATOM 831 O O . LYS A 1 101 ? 6.792 -10.952 -10.785 1.00 96.38 101 LYS A O 1
ATOM 836 N N . TYR A 1 102 ? 4.645 -11.592 -11.015 1.00 91.38 102 TYR A N 1
ATOM 837 C CA . TYR A 1 102 ? 4.595 -12.418 -9.813 1.00 91.38 102 TYR A CA 1
ATOM 838 C C . TYR A 1 102 ? 4.160 -13.846 -10.142 1.00 91.38 102 TYR A C 1
ATOM 840 O O . TYR A 1 102 ? 3.527 -14.119 -11.161 1.00 91.38 102 TYR A O 1
ATOM 848 N N . GLU A 1 103 ? 4.512 -14.769 -9.254 1.00 90.00 103 GLU A N 1
ATOM 849 C CA . GLU A 1 103 ? 4.107 -16.167 -9.328 1.00 90.00 103 GLU A CA 1
ATOM 850 C C . GLU A 1 103 ? 3.338 -16.534 -8.066 1.00 90.00 103 GLU A C 1
ATOM 852 O O . GLU A 1 103 ? 3.777 -16.262 -6.948 1.00 90.00 103 GLU A O 1
ATOM 857 N N . GLU A 1 104 ? 2.198 -17.187 -8.244 1.00 83.38 104 GLU A N 1
ATOM 858 C CA . GLU A 1 104 ? 1.459 -17.780 -7.137 1.00 83.38 104 GLU A CA 1
ATOM 859 C C . GLU A 1 104 ? 2.201 -19.024 -6.646 1.00 83.38 104 GLU A C 1
ATOM 861 O O . GLU A 1 104 ? 2.425 -19.973 -7.403 1.00 83.38 104 GLU A O 1
ATOM 866 N N . LYS A 1 105 ? 2.571 -19.032 -5.365 1.00 83.62 105 LYS A N 1
ATOM 867 C CA . LYS A 1 105 ? 3.152 -20.201 -4.703 1.00 83.62 105 LYS A CA 1
ATOM 868 C C . LYS A 1 105 ? 2.170 -20.730 -3.671 1.00 83.62 105 LYS A C 1
ATOM 870 O O . LYS A 1 105 ? 1.766 -20.013 -2.763 1.00 83.62 105 LYS A O 1
ATOM 875 N N . MET A 1 106 ? 1.811 -22.002 -3.805 1.00 79.88 106 MET A N 1
ATOM 876 C CA . MET A 1 106 ? 1.014 -22.708 -2.806 1.00 79.88 106 MET A CA 1
ATOM 877 C C . MET A 1 106 ? 1.910 -23.021 -1.604 1.00 79.88 106 MET A C 1
ATOM 879 O O . MET A 1 106 ? 2.839 -23.821 -1.717 1.00 79.88 106 MET A O 1
ATOM 883 N N . ALA A 1 107 ? 1.643 -22.396 -0.459 1.00 73.06 107 ALA A N 1
ATOM 884 C CA . ALA A 1 107 ? 2.266 -22.759 0.808 1.00 73.06 107 ALA A CA 1
ATOM 885 C C . ALA A 1 107 ? 1.276 -23.591 1.634 1.00 73.06 107 ALA A C 1
ATOM 887 O O . ALA A 1 107 ? 0.166 -23.140 1.913 1.00 73.06 107 ALA A O 1
ATOM 888 N N . ILE A 1 108 ? 1.672 -24.803 2.034 1.00 71.31 108 ILE A N 1
ATOM 889 C CA . ILE A 1 108 ? 0.923 -25.571 3.035 1.00 71.31 108 ILE A CA 1
ATOM 890 C C . ILE A 1 108 ? 1.256 -24.955 4.393 1.00 71.31 108 ILE A C 1
ATOM 892 O O . ILE A 1 108 ? 2.342 -25.171 4.929 1.00 71.31 108 ILE A O 1
ATOM 896 N N . VAL A 1 109 ? 0.340 -24.150 4.926 1.00 68.38 109 VAL A N 1
ATOM 897 C CA . VAL A 1 109 ? 0.450 -23.608 6.281 1.00 68.38 109 VAL A CA 1
ATOM 898 C C . VAL A 1 109 ? -0.145 -24.636 7.237 1.00 68.38 109 VAL A C 1
ATOM 900 O O . VAL A 1 109 ? -1.358 -24.840 7.259 1.00 68.38 109 VAL A O 1
ATOM 903 N N . TYR A 1 110 ? 0.707 -25.309 8.008 1.00 63.44 110 TYR A N 1
ATOM 904 C CA . TYR A 1 110 ? 0.248 -26.104 9.143 1.00 63.44 110 TYR A CA 1
ATOM 905 C C . TYR A 1 110 ? -0.178 -25.135 10.245 1.00 63.44 110 TYR A C 1
ATOM 907 O O . TYR A 1 110 ? 0.637 -24.369 10.755 1.00 63.44 110 TYR A O 1
ATOM 915 N N . LEU A 1 111 ? -1.468 -25.129 10.568 1.00 61.00 111 LEU A N 1
ATOM 916 C CA . LEU A 1 111 ? -1.974 -24.448 11.751 1.00 61.00 111 LEU A CA 1
ATOM 917 C C . LEU A 1 111 ? -1.704 -25.374 12.941 1.00 61.00 111 LEU A C 1
ATOM 919 O O . LEU A 1 111 ? -2.314 -26.441 13.019 1.00 61.00 111 LEU A O 1
ATOM 923 N N . ASP A 1 112 ? -0.767 -24.997 13.813 1.00 56.94 112 ASP A N 1
ATOM 924 C CA . ASP A 1 112 ? -0.604 -25.662 15.109 1.00 56.94 112 ASP A CA 1
ATOM 925 C C . ASP A 1 112 ? -1.930 -25.563 15.884 1.00 56.94 112 ASP A C 1
ATOM 927 O O . ASP A 1 112 ? -2.535 -24.487 15.959 1.00 56.94 112 ASP A O 1
ATOM 931 N N . GLN A 1 113 ? -2.402 -26.717 16.368 1.00 48.88 113 GLN A N 1
ATOM 932 C CA . GLN A 1 113 ? -3.658 -26.902 17.107 1.00 48.88 113 GLN A CA 1
ATOM 933 C C . GLN A 1 113 ? -3.543 -26.478 18.570 1.00 48.88 113 GLN A C 1
ATOM 935 O O . GLN A 1 113 ? -2.483 -26.742 19.181 1.00 48.88 113 GLN A O 1
#

Mean predicted aligned error: 11.29 Å

Secondary structure (DSSP, 8-state):
------HHHHHHHHHHHHHHHHHHHHHHHHSPPP--SPPTT-EEEE-SSSSPPPTTS-EEEEEE-TTSEEEEEEE--SS-GGGSSTTSS-----EEEEEEE------------